Protein AF-A0A2E8MCA7-F1 (afdb_monomer_lite)

Secondary structure (DSSP, 8-state):
-PPP------TTHHHHHHHHHHHHHHHHTTTHHHHHHHTT-GGGHHHHHHHHHHHHHHHHHHHHHHHHHHTT----

Radius of gyration: 19.28 Å; chains: 1; bounding box: 45×25×51 Å

pLDDT: mean 82.03, std 14.75, range [41.69, 94.19]

Structure (mmCIF, N/CA/C/O backbone):
data_AF-A0A2E8MCA7-F1
#
_entry.id   AF-A0A2E8MCA7-F1
#
loop_
_atom_site.group_PDB
_atom_site.id
_atom_site.type_symbol
_atom_site.label_atom_id
_atom_site.label_alt_id
_atom_site.label_comp_id
_atom_site.label_asym_id
_atom_site.label_entity_id
_atom_site.label_seq_id
_atom_site.pdbx_PDB_ins_code
_atom_site.Cartn_x
_atom_site.Cartn_y
_atom_site.Cartn_z
_atom_site.occupancy
_atom_site.B_iso_or_equiv
_atom_site.auth_seq_id
_atom_site.auth_comp_id
_atom_site.auth_asym_id
_atom_site.auth_atom_id
_atom_site.pdbx_PDB_model_num
ATOM 1 N N . MET A 1 1 ? 35.324 -5.366 -30.109 1.00 41.69 1 MET A N 1
ATOM 2 C CA . MET A 1 1 ? 34.231 -4.764 -29.317 1.00 41.69 1 MET A CA 1
ATOM 3 C C . MET A 1 1 ? 33.530 -5.887 -28.575 1.00 41.69 1 MET A C 1
ATOM 5 O O . MET A 1 1 ? 32.758 -6.626 -29.173 1.00 41.69 1 MET A O 1
ATOM 9 N N . GLU A 1 2 ? 33.902 -6.090 -27.318 1.00 43.59 2 GLU A N 1
ATOM 10 C CA . GLU A 1 2 ? 33.373 -7.154 -26.464 1.00 43.59 2 GLU A CA 1
ATOM 11 C C . GLU A 1 2 ? 31.994 -6.721 -25.943 1.00 43.59 2 GLU A C 1
ATOM 13 O O . GLU A 1 2 ? 31.862 -5.664 -25.328 1.00 43.59 2 GLU A O 1
ATOM 18 N N . ARG A 1 3 ? 30.936 -7.471 -26.281 1.00 51.06 3 ARG A N 1
ATOM 19 C CA . ARG A 1 3 ? 29.579 -7.184 -25.795 1.00 51.06 3 ARG A CA 1
ATOM 20 C C . ARG A 1 3 ? 29.524 -7.516 -24.307 1.00 51.06 3 ARG A C 1
ATOM 22 O O . ARG A 1 3 ? 29.744 -8.666 -23.940 1.00 51.06 3 ARG A O 1
ATOM 29 N N . ALA A 1 4 ? 29.184 -6.529 -23.478 1.00 58.44 4 ALA A N 1
ATOM 30 C CA . ALA A 1 4 ? 28.894 -6.750 -22.066 1.00 58.44 4 ALA A CA 1
ATOM 31 C C . ALA A 1 4 ? 27.857 -7.885 -21.910 1.00 58.44 4 ALA A C 1
ATOM 33 O O . ALA A 1 4 ? 26.885 -7.930 -22.677 1.00 58.44 4 ALA A O 1
ATOM 34 N N . PRO A 1 5 ? 28.040 -8.815 -20.957 1.00 54.25 5 PRO A N 1
ATOM 35 C CA . PRO A 1 5 ? 27.109 -9.914 -20.757 1.00 54.25 5 PRO A CA 1
ATOM 36 C C . PRO A 1 5 ? 25.754 -9.353 -20.313 1.00 54.25 5 PRO A C 1
ATOM 38 O O . PRO A 1 5 ? 25.601 -8.860 -19.199 1.00 54.25 5 PRO A O 1
ATOM 41 N N . GLY A 1 6 ? 24.766 -9.407 -21.211 1.00 58.00 6 GLY A N 1
ATOM 42 C CA . GLY A 1 6 ? 23.396 -9.000 -20.916 1.00 58.00 6 GLY A CA 1
ATOM 43 C C . GLY A 1 6 ? 22.845 -9.805 -19.742 1.00 58.00 6 GLY A C 1
ATOM 44 O O . GLY A 1 6 ? 22.996 -11.028 -19.706 1.00 58.00 6 GLY A O 1
ATOM 45 N N . ILE A 1 7 ? 22.230 -9.120 -18.777 1.00 62.12 7 ILE A N 1
ATOM 46 C CA . ILE A 1 7 ? 21.619 -9.729 -17.591 1.00 62.12 7 ILE A CA 1
ATOM 47 C C . ILE A 1 7 ? 20.650 -10.836 -18.039 1.00 62.12 7 ILE A C 1
ATOM 49 O O . ILE A 1 7 ? 19.596 -10.564 -18.611 1.00 62.12 7 ILE A O 1
ATOM 53 N N . LYS A 1 8 ? 21.000 -12.102 -17.780 1.00 58.41 8 LYS A N 1
ATOM 54 C CA . LYS A 1 8 ? 20.162 -13.271 -18.090 1.00 58.41 8 LYS A CA 1
ATOM 55 C C . LYS A 1 8 ? 19.230 -13.572 -16.915 1.00 58.41 8 LYS A C 1
ATOM 57 O O . LYS A 1 8 ? 19.377 -14.586 -16.240 1.00 58.41 8 LYS A O 1
ATOM 62 N N . GLY A 1 9 ? 18.282 -12.678 -16.646 1.00 62.03 9 GLY A N 1
ATOM 63 C CA . GLY A 1 9 ? 17.178 -12.974 -15.732 1.00 62.03 9 GLY A CA 1
ATOM 64 C C . GLY A 1 9 ? 16.219 -13.974 -16.383 1.00 62.03 9 GLY A C 1
ATOM 65 O O . GLY A 1 9 ? 15.781 -13.766 -17.513 1.00 62.03 9 GLY A O 1
ATOM 66 N N . HIS A 1 10 ? 15.892 -15.076 -15.705 1.00 65.69 10 HIS A N 1
ATOM 67 C CA . HIS A 1 10 ? 14.897 -16.023 -16.212 1.00 65.69 10 HIS A CA 1
ATOM 68 C C . HIS A 1 10 ? 13.539 -15.304 -16.303 1.00 65.69 10 HIS A C 1
ATOM 70 O O . HIS A 1 10 ? 13.078 -14.754 -15.310 1.00 65.69 10 HIS A O 1
ATOM 76 N N . ARG A 1 11 ? 12.886 -15.290 -17.473 1.00 70.88 11 ARG A N 1
ATOM 77 C CA . ARG A 1 11 ? 11.649 -14.513 -17.745 1.00 70.88 11 ARG A CA 1
ATOM 78 C C . ARG A 1 11 ? 10.529 -14.661 -16.701 1.00 70.88 11 ARG A C 1
ATOM 80 O O . ARG A 1 11 ? 9.741 -13.744 -16.516 1.00 70.88 11 ARG A O 1
ATOM 87 N N . TYR A 1 12 ? 10.481 -15.791 -15.995 1.00 83.00 12 TYR A N 1
ATOM 88 C CA . TYR A 1 12 ? 9.481 -16.078 -14.962 1.00 83.00 12 TYR A CA 1
ATOM 89 C C . TYR A 1 12 ? 9.867 -15.605 -13.553 1.00 83.00 12 TYR A C 1
ATOM 91 O O . TYR A 1 12 ? 9.010 -15.548 -12.677 1.00 83.00 12 TYR A O 1
ATOM 99 N N . TRP A 1 13 ? 11.125 -15.228 -13.317 1.00 86.69 13 TRP A N 1
ATOM 100 C CA . TRP A 1 13 ? 11.593 -14.800 -11.994 1.00 86.69 13 TRP A CA 1
ATOM 101 C C . TRP A 1 13 ? 10.926 -13.496 -11.538 1.00 86.69 13 TRP A C 1
ATOM 103 O O . TRP A 1 13 ? 10.636 -13.326 -10.359 1.00 86.69 13 TRP A O 1
ATOM 113 N N . ILE A 1 14 ? 10.591 -12.609 -12.479 1.00 85.44 14 ILE A N 1
ATOM 114 C CA . ILE A 1 14 ? 9.824 -11.390 -12.195 1.00 85.44 14 ILE A CA 1
ATOM 115 C C . ILE A 1 14 ? 8.456 -11.756 -11.605 1.00 85.44 14 ILE A C 1
ATOM 117 O O . ILE A 1 14 ? 8.074 -11.214 -10.573 1.00 85.44 14 ILE A O 1
ATOM 121 N N . ALA A 1 15 ? 7.753 -12.731 -12.189 1.00 88.75 15 ALA A N 1
ATOM 122 C CA . ALA A 1 15 ? 6.458 -13.174 -11.675 1.00 88.75 15 ALA A CA 1
ATOM 123 C C . ALA A 1 15 ? 6.564 -13.716 -10.241 1.00 88.75 15 ALA A C 1
ATOM 125 O O . ALA A 1 15 ? 5.724 -13.392 -9.408 1.00 88.75 15 ALA A O 1
ATOM 126 N N . VAL A 1 16 ? 7.622 -14.475 -9.932 1.00 91.00 16 VAL A N 1
ATOM 127 C CA . VAL A 1 16 ? 7.886 -14.976 -8.573 1.00 91.00 16 VAL A CA 1
ATOM 128 C C . VAL A 1 16 ? 8.092 -13.821 -7.588 1.00 91.00 16 VAL A C 1
ATOM 130 O O . VAL A 1 16 ? 7.500 -13.828 -6.511 1.00 91.00 16 VAL A O 1
ATOM 133 N N . VAL A 1 17 ? 8.872 -12.802 -7.956 1.00 90.19 17 VAL A N 1
ATOM 134 C CA . VAL A 1 17 ? 9.112 -11.626 -7.098 1.00 90.19 17 VAL A CA 1
ATOM 135 C C . VAL A 1 17 ? 7.821 -10.855 -6.844 1.00 90.19 17 VAL A C 1
ATOM 137 O O . VAL A 1 17 ? 7.515 -10.547 -5.694 1.00 90.19 17 VAL A O 1
ATOM 140 N N . PHE A 1 18 ? 7.034 -10.585 -7.889 1.00 88.56 18 PHE A N 1
ATOM 141 C CA . PHE A 1 18 ? 5.750 -9.898 -7.740 1.00 88.56 18 PHE A CA 1
ATOM 142 C C . PHE A 1 18 ? 4.752 -10.719 -6.918 1.00 88.56 18 PHE A C 1
ATOM 144 O O . PHE A 1 18 ? 4.058 -10.154 -6.075 1.00 88.56 18 PHE A O 1
ATOM 151 N N . PHE A 1 19 ? 4.717 -12.040 -7.105 1.00 90.62 19 PHE A N 1
ATOM 152 C CA . PHE A 1 19 ? 3.871 -12.937 -6.321 1.00 90.62 19 PHE A CA 1
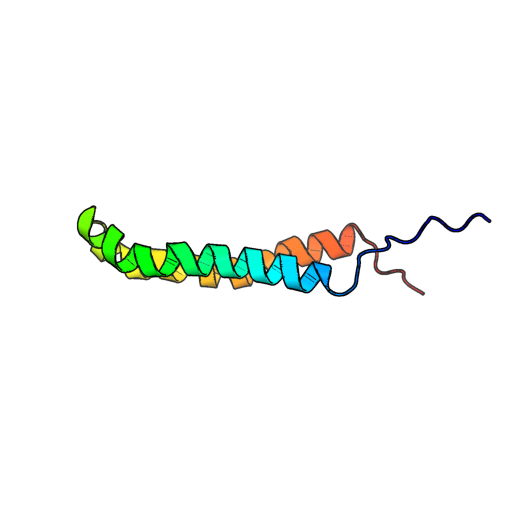ATOM 153 C C . PHE A 1 19 ? 4.241 -12.915 -4.836 1.00 90.62 19 PHE A C 1
ATOM 155 O O . PHE A 1 19 ? 3.364 -12.736 -3.997 1.00 90.62 19 PHE A O 1
ATOM 162 N N . LEU A 1 20 ? 5.527 -13.049 -4.499 1.00 92.88 20 LEU A N 1
ATOM 163 C CA . LEU A 1 20 ? 5.981 -13.020 -3.107 1.00 92.88 20 LEU A CA 1
ATOM 164 C C . LEU A 1 20 ? 5.750 -11.646 -2.465 1.00 92.88 20 LEU A C 1
ATOM 166 O O . LEU A 1 20 ? 5.315 -11.574 -1.317 1.00 92.88 20 LEU A O 1
ATOM 170 N N . MET A 1 21 ? 5.980 -10.563 -3.210 1.00 89.81 21 MET A N 1
ATOM 171 C CA . MET A 1 21 ? 5.746 -9.204 -2.721 1.00 89.81 21 MET A CA 1
ATOM 172 C C . MET A 1 21 ? 4.258 -8.935 -2.457 1.00 89.81 21 MET A C 1
ATOM 174 O O . MET A 1 21 ? 3.906 -8.442 -1.386 1.00 89.81 21 MET A O 1
ATOM 178 N N . ALA A 1 22 ? 3.374 -9.304 -3.388 1.00 89.00 22 ALA A N 1
ATOM 179 C CA . ALA A 1 22 ? 1.930 -9.167 -3.204 1.00 89.00 22 ALA A CA 1
ATOM 180 C C . ALA A 1 22 ? 1.395 -10.114 -2.115 1.00 89.00 22 ALA A C 1
ATOM 182 O O . ALA A 1 22 ? 0.560 -9.720 -1.301 1.00 89.00 22 ALA A O 1
ATOM 183 N N . GLY A 1 23 ? 1.912 -11.344 -2.066 1.00 90.75 23 GLY A N 1
ATOM 184 C CA . GLY A 1 23 ? 1.549 -12.348 -1.072 1.00 90.75 23 GLY A CA 1
ATOM 185 C C . GLY A 1 23 ? 1.871 -11.893 0.346 1.00 90.75 23 GLY A C 1
ATOM 186 O O . GLY A 1 23 ? 1.022 -12.015 1.224 1.00 90.75 23 GLY A O 1
ATOM 187 N N . ALA A 1 24 ? 3.041 -11.283 0.562 1.00 88.94 24 ALA A N 1
ATOM 188 C CA . ALA A 1 24 ? 3.394 -10.710 1.856 1.00 88.94 24 ALA A CA 1
ATOM 189 C C . ALA A 1 24 ? 2.346 -9.690 2.327 1.00 88.94 24 ALA A C 1
ATOM 191 O O . ALA A 1 24 ? 1.870 -9.796 3.453 1.00 88.94 24 ALA A O 1
ATOM 192 N N . VAL A 1 25 ? 1.922 -8.759 1.462 1.00 87.44 25 VAL A N 1
ATOM 193 C CA . VAL A 1 25 ? 0.867 -7.781 1.792 1.00 87.44 25 VAL A CA 1
ATOM 194 C C . VAL A 1 25 ? -0.460 -8.473 2.104 1.00 87.44 25 VAL A C 1
ATOM 196 O O . VAL A 1 25 ? -1.104 -8.144 3.099 1.00 87.44 25 VAL A O 1
ATOM 199 N N . GLY A 1 26 ? -0.841 -9.479 1.316 1.00 88.12 26 GLY A N 1
ATOM 200 C CA . GLY A 1 26 ? -2.074 -10.242 1.524 1.00 88.12 26 GLY A CA 1
ATOM 201 C C . GLY A 1 26 ? -2.146 -10.997 2.856 1.00 88.12 26 GLY A C 1
ATOM 202 O O . GLY A 1 26 ? -3.246 -11.250 3.340 1.00 88.12 26 GLY A O 1
ATOM 203 N N . LEU A 1 27 ? -1.006 -11.325 3.472 1.00 90.31 27 LEU A N 1
ATOM 204 C CA . LEU A 1 27 ? -0.965 -12.060 4.741 1.00 90.31 27 LEU A CA 1
ATOM 205 C C . LEU A 1 27 ? -1.271 -11.175 5.953 1.00 90.31 27 LEU A C 1
ATOM 207 O O . LEU A 1 27 ? -2.046 -11.570 6.822 1.00 90.31 27 LEU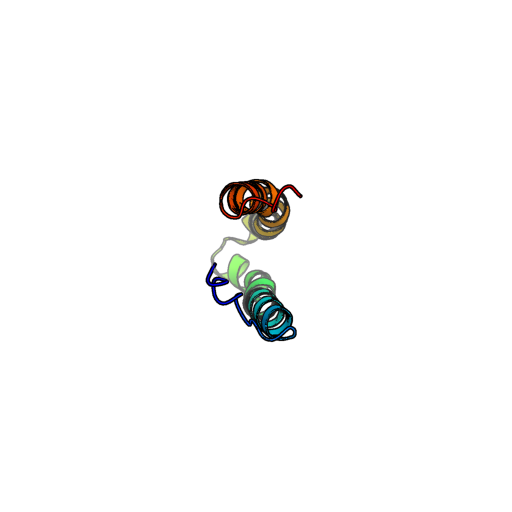 A O 1
ATOM 211 N N . TRP A 1 28 ? -0.663 -9.991 6.038 1.00 88.75 28 TRP A N 1
ATOM 212 C CA . TRP A 1 28 ? -0.774 -9.147 7.234 1.00 88.75 28 TRP A CA 1
ATOM 213 C C . TRP A 1 28 ? -1.884 -8.097 7.124 1.00 88.75 28 TRP A C 1
ATOM 215 O O . TRP A 1 28 ? -2.473 -7.709 8.134 1.00 88.75 28 TRP A O 1
ATOM 225 N N . TYR A 1 29 ? -2.203 -7.647 5.909 1.00 90.00 29 TYR A N 1
ATOM 226 C CA . TYR A 1 29 ? -3.100 -6.514 5.705 1.00 90.00 29 TYR A CA 1
ATOM 227 C C . TYR A 1 29 ? -4.559 -6.785 6.122 1.00 90.00 29 TYR A C 1
ATOM 229 O O . TYR A 1 29 ? -5.133 -5.953 6.825 1.00 90.00 29 TYR A O 1
ATOM 237 N N . PRO A 1 30 ? -5.170 -7.951 5.825 1.00 90.62 30 PRO A N 1
ATOM 238 C CA . PRO A 1 30 ? -6.502 -8.273 6.341 1.00 90.62 30 PRO A CA 1
ATOM 239 C C . PRO A 1 30 ? -6.518 -8.428 7.867 1.00 90.62 30 PRO A C 1
ATOM 241 O O . PRO A 1 30 ? -7.485 -8.035 8.520 1.00 90.62 30 PRO A O 1
ATOM 244 N N . ALA A 1 31 ? -5.437 -8.958 8.451 1.00 91.62 31 ALA A N 1
ATOM 245 C CA . ALA A 1 31 ? -5.331 -9.181 9.891 1.00 91.62 31 ALA A CA 1
ATOM 246 C C . ALA A 1 31 ? -5.349 -7.870 10.696 1.00 91.62 31 ALA A C 1
ATOM 248 O O . ALA A 1 31 ? -5.847 -7.861 11.824 1.00 91.62 31 ALA A O 1
ATOM 249 N N . LEU A 1 32 ? -4.904 -6.747 10.111 1.00 91.12 32 LEU A N 1
ATOM 250 C CA . LEU A 1 32 ? -4.987 -5.430 10.756 1.00 91.12 32 LEU A CA 1
ATOM 251 C C . LEU A 1 32 ? -6.408 -5.069 11.189 1.00 91.12 32 LEU A C 1
ATOM 253 O O . LEU A 1 32 ? -6.571 -4.415 12.216 1.00 91.12 32 LEU A O 1
ATOM 257 N N . SER A 1 33 ? -7.428 -5.500 10.442 1.00 89.81 33 SER A N 1
ATOM 258 C CA . SER A 1 33 ? -8.826 -5.176 10.758 1.00 89.81 33 SER A CA 1
ATOM 259 C C . SER A 1 33 ? -9.242 -5.674 12.147 1.00 89.81 33 SER A C 1
ATOM 261 O O . SER A 1 33 ? -10.018 -5.010 12.828 1.00 89.81 33 SER A O 1
ATOM 263 N N . ASN A 1 34 ? -8.657 -6.789 12.595 1.00 91.69 34 ASN A N 1
ATOM 264 C CA . ASN A 1 34 ? -8.887 -7.367 13.917 1.00 91.69 34 ASN A CA 1
ATOM 265 C C . ASN A 1 34 ? -7.932 -6.799 14.975 1.00 91.69 34 ASN A C 1
ATOM 267 O O . ASN A 1 34 ? -8.316 -6.640 16.131 1.00 91.69 34 ASN A O 1
ATOM 271 N N . ILE A 1 35 ? -6.695 -6.478 14.585 1.00 93.56 35 ILE A N 1
ATOM 272 C CA . ILE A 1 35 ? -5.653 -5.988 15.497 1.00 93.56 35 ILE A CA 1
ATOM 273 C C . ILE A 1 35 ? -5.934 -4.541 15.922 1.00 93.56 35 ILE A C 1
ATOM 275 O O . ILE A 1 35 ? -5.872 -4.225 17.105 1.00 93.56 35 ILE A O 1
ATOM 279 N N . LEU A 1 36 ? -6.284 -3.644 14.995 1.00 92.75 36 LEU A N 1
ATOM 280 C CA . LEU A 1 36 ? -6.463 -2.216 15.298 1.00 92.75 36 LEU A CA 1
ATOM 281 C C . LEU A 1 36 ? -7.462 -1.957 16.441 1.00 92.75 36 LEU A C 1
ATOM 283 O O . LEU A 1 36 ? -7.116 -1.215 17.362 1.00 92.75 36 LEU A O 1
ATOM 287 N N . PRO A 1 37 ? -8.662 -2.567 16.455 1.00 92.62 37 PRO A N 1
ATOM 288 C CA . PRO A 1 37 ? -9.595 -2.420 17.568 1.00 92.62 37 PRO A CA 1
ATOM 289 C C . PRO A 1 37 ? -9.042 -2.927 18.907 1.00 92.62 37 PRO A C 1
ATOM 291 O O . PRO A 1 37 ? -9.289 -2.293 19.930 1.00 92.62 37 PRO A O 1
ATOM 294 N N . GLN A 1 38 ? -8.260 -4.015 18.913 1.00 94.19 38 GLN A N 1
ATOM 295 C CA . GLN A 1 38 ? -7.681 -4.588 20.139 1.00 94.19 38 GLN A CA 1
ATOM 296 C C . GLN A 1 38 ? -6.684 -3.646 20.824 1.00 94.19 38 GLN A C 1
ATOM 298 O O . GLN A 1 38 ? -6.553 -3.670 22.044 1.00 94.19 38 GLN A O 1
ATOM 303 N N . TYR A 1 39 ? -6.024 -2.784 20.051 1.00 93.00 39 TYR A N 1
ATOM 304 C CA . TYR A 1 39 ? -5.096 -1.771 20.557 1.00 93.00 39 TYR A CA 1
ATOM 305 C C . TYR A 1 39 ? -5.748 -0.387 20.730 1.00 93.00 39 TYR A C 1
ATOM 307 O O . TYR A 1 39 ? -5.046 0.605 20.913 1.00 93.00 39 TYR A O 1
ATOM 315 N N . GLY A 1 40 ? -7.081 -0.283 20.645 1.00 92.19 40 GLY A N 1
ATOM 316 C CA . GLY A 1 40 ? -7.796 0.998 20.746 1.00 92.19 40 GLY A CA 1
ATOM 317 C C . GLY A 1 40 ? -7.632 1.914 19.522 1.00 92.19 40 GLY A C 1
ATOM 318 O O . GLY A 1 40 ? -8.027 3.076 19.554 1.00 92.19 40 GLY A O 1
ATOM 319 N N . LEU A 1 41 ? -7.088 1.395 18.419 1.00 91.31 41 LEU A N 1
ATOM 320 C CA . LEU A 1 41 ? -6.808 2.117 17.172 1.00 91.31 41 LEU A CA 1
ATOM 321 C C . LEU A 1 41 ? -7.924 1.965 16.125 1.00 91.31 41 LEU A C 1
ATOM 323 O O . LEU A 1 41 ? -7.744 2.344 14.969 1.00 91.31 41 LEU A O 1
ATOM 327 N N . GLY A 1 42 ? -9.093 1.438 16.502 1.00 88.31 42 GLY A N 1
ATOM 328 C CA . GLY A 1 42 ? -10.219 1.230 15.581 1.00 88.31 42 GLY A CA 1
ATOM 329 C C . GLY A 1 42 ? -10.669 2.508 14.857 1.00 88.31 42 GLY A C 1
ATOM 330 O O . GLY A 1 42 ? -10.967 2.464 13.667 1.00 88.31 42 GLY A O 1
ATOM 331 N N . GLY A 1 43 ? -10.625 3.666 15.528 1.00 91.06 43 GLY A N 1
ATOM 332 C CA . GLY A 1 43 ? -10.951 4.963 14.915 1.00 91.06 43 GLY A CA 1
ATOM 333 C C . GLY A 1 43 ? -9.974 5.409 13.818 1.00 91.06 43 GLY A C 1
ATOM 334 O O . GLY A 1 43 ? -10.340 6.198 12.952 1.00 91.06 43 GLY A O 1
ATOM 335 N N . TRP A 1 44 ? -8.753 4.867 13.807 1.00 92.88 44 TRP A N 1
ATOM 336 C CA . TRP A 1 44 ? -7.731 5.151 12.796 1.00 92.88 44 TRP A CA 1
ATOM 337 C C . TRP A 1 44 ? -7.766 4.186 11.608 1.00 92.88 44 TRP A C 1
ATOM 339 O O . TRP A 1 44 ? -7.013 4.376 10.652 1.00 92.88 44 TRP A O 1
ATOM 349 N N . ALA A 1 45 ? -8.634 3.167 11.636 1.00 89.88 45 ALA A N 1
ATOM 350 C CA . ALA A 1 45 ? -8.657 2.111 10.629 1.00 89.88 45 ALA A CA 1
ATOM 351 C C . ALA A 1 45 ? -8.771 2.662 9.205 1.00 89.88 45 ALA A C 1
ATOM 353 O O . ALA A 1 45 ? -7.960 2.311 8.356 1.00 89.88 45 ALA A O 1
ATOM 354 N N . VAL A 1 46 ? -9.696 3.589 8.952 1.00 90.81 46 VAL A N 1
ATOM 355 C CA . VAL A 1 46 ? -9.893 4.166 7.611 1.00 90.81 46 VAL A CA 1
ATOM 356 C C . VAL A 1 46 ? -8.603 4.789 7.070 1.00 90.81 46 VAL A C 1
ATOM 358 O O . VAL A 1 46 ? -8.214 4.511 5.939 1.00 90.81 46 VAL A O 1
ATOM 361 N N . VAL A 1 47 ? -7.902 5.574 7.891 1.00 93.31 47 VAL A N 1
ATOM 362 C CA . VAL A 1 47 ? -6.644 6.223 7.498 1.00 93.31 47 VAL A CA 1
ATOM 363 C C . VAL A 1 47 ? -5.563 5.177 7.234 1.00 93.31 47 VAL A C 1
ATOM 365 O O . VAL A 1 47 ? -4.907 5.218 6.196 1.00 93.31 47 VAL A O 1
ATOM 368 N N . ILE A 1 48 ? -5.407 4.204 8.133 1.00 92.31 48 ILE A N 1
ATOM 369 C CA . ILE A 1 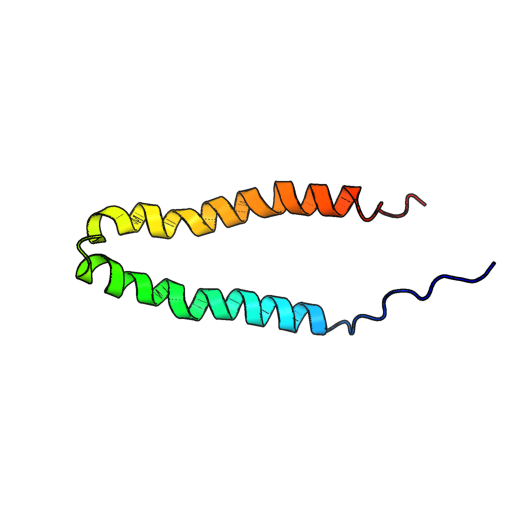48 ? -4.378 3.161 8.028 1.00 92.31 48 ILE A CA 1
ATOM 370 C C . ILE A 1 48 ? -4.591 2.291 6.781 1.00 92.31 48 ILE A C 1
ATOM 372 O O . ILE A 1 48 ? -3.634 2.001 6.063 1.00 92.31 48 ILE A O 1
ATOM 376 N N . PHE A 1 49 ? -5.837 1.927 6.473 1.00 92.38 49 PHE A N 1
ATOM 377 C CA . PHE A 1 49 ? -6.169 1.173 5.264 1.00 92.38 49 PHE A CA 1
ATOM 378 C C . PHE A 1 49 ? -6.044 2.026 3.986 1.00 92.38 49 PHE A C 1
ATOM 380 O O . PHE A 1 49 ? -5.758 1.494 2.919 1.00 92.38 49 PHE A O 1
ATOM 387 N N . MET A 1 50 ? -6.155 3.349 4.057 1.00 93.31 50 MET A N 1
ATOM 388 C CA . MET A 1 50 ? -5.993 4.215 2.883 1.00 93.31 50 MET A CA 1
ATOM 389 C C . MET A 1 50 ? -4.522 4.406 2.459 1.00 93.31 50 MET A C 1
ATOM 391 O O . MET A 1 50 ? -4.239 4.559 1.266 1.00 93.31 50 MET A O 1
ATOM 395 N N . ILE A 1 51 ? -3.576 4.357 3.406 1.00 92.31 51 ILE A N 1
ATOM 396 C CA . ILE A 1 51 ? -2.147 4.639 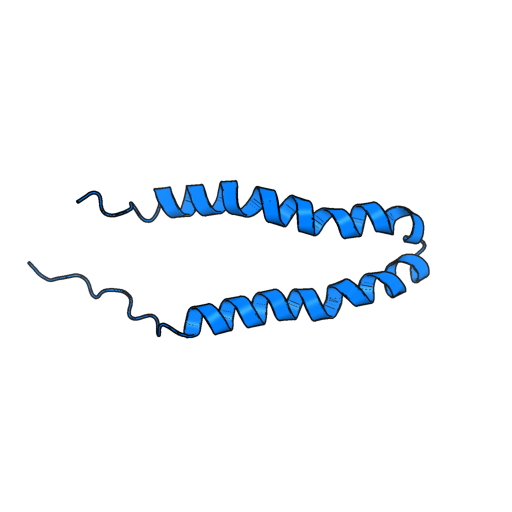3.164 1.00 92.31 51 ILE A CA 1
ATOM 397 C C . ILE A 1 51 ? -1.535 3.764 2.054 1.00 92.31 51 ILE A C 1
ATOM 399 O O . ILE A 1 51 ? -0.921 4.332 1.149 1.00 92.31 51 ILE A O 1
ATOM 403 N N . PRO A 1 52 ? -1.695 2.423 2.035 1.00 89.38 52 PRO A N 1
ATOM 404 C CA . PRO A 1 52 ? -1.051 1.598 1.012 1.00 89.38 52 PRO A CA 1
ATOM 405 C C . PRO A 1 52 ? -1.519 1.904 -0.407 1.00 89.38 52 PRO A C 1
ATOM 407 O O . PRO A 1 52 ? -0.705 1.863 -1.324 1.00 89.38 52 PRO A O 1
ATOM 410 N N . GLY A 1 53 ? -2.793 2.266 -0.592 1.00 88.00 53 GLY A N 1
ATOM 411 C CA . GLY A 1 53 ? -3.307 2.697 -1.892 1.00 88.00 53 GLY A CA 1
ATOM 412 C C . GLY A 1 53 ? -2.632 3.985 -2.363 1.00 88.00 53 GLY A C 1
ATOM 413 O O . GLY A 1 53 ? -2.102 4.039 -3.470 1.00 88.00 53 GLY A O 1
ATOM 414 N N . LEU A 1 54 ? -2.568 4.998 -1.493 1.00 93.38 54 LEU A N 1
ATOM 415 C CA . LEU A 1 54 ? -1.904 6.272 -1.796 1.00 93.38 54 LEU A CA 1
ATOM 416 C C . LEU A 1 54 ? -0.413 6.085 -2.101 1.00 93.38 54 LEU A C 1
ATOM 418 O O . LEU A 1 54 ? 0.089 6.583 -3.110 1.00 93.38 54 LEU A O 1
ATOM 422 N N . CYS A 1 55 ? 0.296 5.325 -1.266 1.00 92.00 55 CYS A N 1
ATOM 423 C CA . CYS A 1 55 ? 1.702 5.005 -1.494 1.00 92.00 55 CYS A CA 1
ATOM 424 C C . CYS A 1 55 ? 1.894 4.180 -2.774 1.00 92.00 55 CYS A C 1
ATOM 426 O O . CYS A 1 55 ? 2.857 4.413 -3.502 1.00 92.00 55 CYS A O 1
ATOM 428 N N . GLY A 1 56 ? 0.977 3.260 -3.082 1.00 88.50 56 GLY A N 1
ATOM 429 C CA . GLY A 1 56 ? 0.980 2.462 -4.308 1.00 88.50 56 GLY A CA 1
ATOM 430 C C . GLY A 1 56 ? 0.818 3.293 -5.581 1.00 88.50 56 GLY A C 1
ATOM 431 O O . GLY A 1 56 ? 1.380 2.928 -6.607 1.00 88.50 56 GLY A O 1
ATOM 432 N N . PHE A 1 57 ? 0.131 4.436 -5.516 1.00 89.62 57 PHE A N 1
ATOM 433 C CA . PHE A 1 57 ? 0.053 5.383 -6.633 1.00 89.62 57 PHE A CA 1
ATOM 434 C C . PHE A 1 57 ? 1.280 6.292 -6.741 1.00 89.62 57 PHE A C 1
ATOM 436 O O . PHE A 1 57 ? 1.761 6.547 -7.842 1.00 89.62 57 PHE A O 1
ATOM 443 N N . ILE A 1 58 ? 1.795 6.792 -5.615 1.00 92.62 58 ILE A N 1
ATOM 444 C CA . ILE A 1 58 ? 2.872 7.796 -5.618 1.00 92.62 58 ILE A CA 1
ATOM 445 C C . ILE A 1 58 ? 4.249 7.148 -5.826 1.00 92.62 58 ILE A C 1
ATOM 447 O O . ILE A 1 58 ? 5.083 7.676 -6.562 1.00 92.62 58 ILE A O 1
ATOM 451 N N . SER A 1 59 ? 4.507 5.999 -5.198 1.00 88.19 59 SER A N 1
ATOM 452 C CA . SER A 1 59 ? 5.832 5.365 -5.220 1.00 88.19 59 SER A CA 1
ATOM 453 C C . SER A 1 59 ? 6.327 4.962 -6.616 1.00 88.19 59 SER A C 1
ATOM 455 O O . SER A 1 59 ? 7.505 5.210 -6.881 1.00 88.19 59 SER A O 1
ATOM 457 N N . PRO A 1 60 ? 5.502 4.442 -7.553 1.00 87.12 60 PRO A N 1
ATOM 458 C CA . PRO A 1 60 ? 5.978 4.117 -8.895 1.00 87.12 60 PRO A CA 1
ATOM 459 C C . PRO A 1 60 ? 6.316 5.364 -9.713 1.00 87.12 60 PRO A C 1
ATOM 461 O O . PRO A 1 60 ? 7.218 5.305 -10.540 1.00 87.12 60 PRO A O 1
ATOM 464 N N . LEU A 1 61 ? 5.648 6.500 -9.468 1.00 89.12 61 LEU A N 1
ATOM 465 C CA . LEU A 1 61 ? 5.945 7.753 -10.172 1.00 89.12 61 LEU A CA 1
ATOM 466 C C . LEU A 1 61 ? 7.357 8.249 -9.852 1.00 89.12 61 LEU A C 1
ATOM 468 O O . LEU A 1 61 ? 8.063 8.724 -10.735 1.00 89.12 61 LEU A O 1
ATOM 472 N N . ILE A 1 62 ? 7.781 8.111 -8.596 1.00 90.38 62 ILE A N 1
ATOM 473 C CA . ILE A 1 62 ? 9.107 8.549 -8.150 1.00 90.38 62 ILE A CA 1
ATOM 474 C C . ILE A 1 62 ? 10.157 7.488 -8.485 1.00 90.38 62 ILE A C 1
ATOM 476 O O . ILE A 1 62 ? 11.151 7.783 -9.145 1.00 90.38 62 ILE A O 1
ATOM 480 N N . LEU A 1 63 ? 9.943 6.245 -8.044 1.00 88.31 63 LEU A N 1
ATOM 481 C CA . LEU A 1 63 ? 10.931 5.175 -8.193 1.00 88.31 63 LEU A CA 1
ATOM 482 C C . LEU A 1 63 ? 11.069 4.722 -9.650 1.00 88.31 63 LEU A C 1
ATOM 484 O O . LEU A 1 63 ? 12.181 4.449 -10.091 1.00 88.31 63 LEU A O 1
ATOM 488 N N . GLY A 1 64 ? 9.974 4.696 -10.415 1.00 84.19 64 GLY A N 1
ATOM 489 C CA . GLY A 1 64 ? 10.000 4.418 -11.852 1.00 84.19 64 GLY A CA 1
ATOM 490 C C . GLY A 1 64 ? 10.801 5.474 -12.609 1.00 84.19 64 GLY A C 1
ATOM 491 O O . GLY A 1 64 ? 11.734 5.128 -13.326 1.00 84.19 64 GLY A O 1
ATOM 492 N N . ALA A 1 65 ? 10.549 6.760 -12.338 1.00 85.69 65 ALA A N 1
ATOM 493 C CA . ALA A 1 65 ? 11.326 7.846 -12.935 1.00 85.69 65 ALA A CA 1
ATOM 494 C C . ALA A 1 65 ? 12.826 7.771 -12.580 1.00 85.69 65 ALA A C 1
ATOM 496 O O . ALA A 1 65 ? 13.682 8.052 -13.418 1.00 85.69 65 ALA A O 1
ATOM 497 N N . GLN A 1 66 ? 13.172 7.367 -11.352 1.00 86.25 66 GLN A N 1
ATOM 498 C CA . GLN A 1 66 ? 14.568 7.162 -10.948 1.00 86.25 66 GLN A CA 1
ATOM 499 C C . GLN A 1 66 ? 15.230 5.984 -11.676 1.00 86.25 66 GLN A C 1
ATOM 501 O O . GLN A 1 66 ? 16.397 6.081 -12.068 1.00 86.25 66 GLN A O 1
ATOM 506 N N . VAL A 1 67 ? 14.507 4.876 -11.853 1.00 85.88 67 VAL A N 1
ATOM 507 C CA . VAL A 1 67 ? 14.978 3.712 -12.616 1.00 85.88 67 VAL A CA 1
ATOM 508 C C . VAL A 1 67 ? 15.207 4.100 -14.077 1.00 85.88 67 VAL A C 1
ATOM 510 O O . VAL A 1 67 ? 16.277 3.796 -14.603 1.00 85.88 67 VAL A O 1
ATOM 513 N N . ASP A 1 68 ? 14.290 4.854 -14.685 1.00 82.81 68 ASP A N 1
ATOM 514 C CA . ASP A 1 68 ? 14.402 5.323 -16.074 1.00 82.81 68 ASP A CA 1
ATOM 515 C C . ASP A 1 68 ? 15.627 6.229 -16.299 1.00 82.81 68 ASP A C 1
ATOM 517 O O . ASP A 1 68 ? 16.254 6.196 -17.359 1.00 82.81 68 ASP A O 1
ATOM 521 N N . GLN A 1 69 ? 16.018 7.020 -15.294 1.00 80.31 69 GLN A N 1
ATOM 522 C CA . GLN A 1 69 ? 17.239 7.835 -15.349 1.00 80.31 69 GLN A CA 1
ATOM 523 C C . GLN A 1 69 ? 18.522 7.006 -15.201 1.00 80.31 69 GLN A C 1
ATOM 525 O O . GLN A 1 69 ? 19.534 7.304 -15.842 1.00 80.31 69 GLN A O 1
ATOM 530 N N . ARG A 1 70 ? 18.500 5.994 -14.323 1.00 75.44 70 ARG A N 1
ATOM 531 C CA . ARG A 1 70 ? 19.655 5.142 -13.981 1.00 75.44 70 ARG A CA 1
ATOM 532 C C . ARG A 1 70 ? 19.983 4.148 -15.084 1.00 75.44 70 ARG A C 1
ATOM 534 O O . ARG A 1 70 ? 21.151 3.949 -15.410 1.00 75.44 70 ARG A O 1
ATOM 541 N N . TYR A 1 71 ? 18.956 3.532 -15.646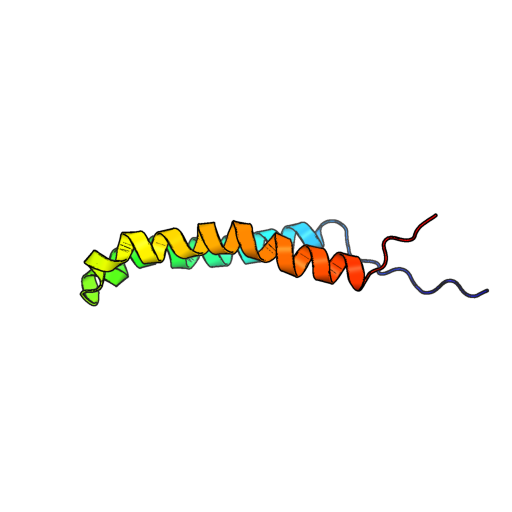 1.00 71.06 71 TYR A N 1
ATOM 542 C CA . TYR A 1 71 ? 19.060 2.613 -16.763 1.00 71.06 71 TYR A CA 1
ATOM 543 C C . TYR A 1 71 ? 18.558 3.365 -17.983 1.00 71.06 71 TYR A C 1
ATOM 545 O O . TYR A 1 71 ? 17.412 3.182 -18.377 1.00 71.06 71 TYR A O 1
ATOM 553 N N . GLN A 1 72 ? 19.401 4.258 -18.523 1.00 58.91 72 GLN A N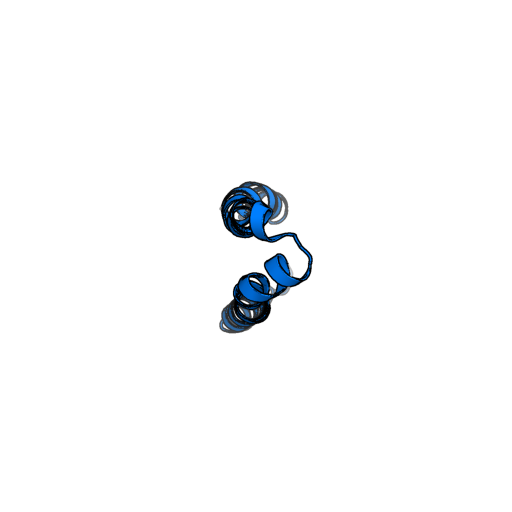 1
ATOM 554 C CA . GLN A 1 72 ? 19.129 4.978 -19.770 1.00 58.91 72 GLN A CA 1
ATOM 555 C C . GLN A 1 72 ? 18.442 4.011 -20.734 1.00 58.91 72 GLN A C 1
ATOM 557 O O . GLN A 1 72 ? 19.060 3.032 -21.161 1.00 58.91 72 GLN A O 1
ATOM 562 N N . ALA A 1 73 ? 17.161 4.251 -21.036 1.00 56.34 73 ALA A N 1
ATOM 563 C CA . ALA A 1 73 ? 16.507 3.575 -22.140 1.00 56.34 73 ALA A CA 1
ATOM 564 C C . ALA A 1 73 ? 17.425 3.818 -23.331 1.00 56.34 73 ALA A C 1
ATOM 566 O O . ALA A 1 73 ? 17.641 4.976 -23.688 1.00 56.34 73 ALA A O 1
ATOM 567 N N . GLN A 1 74 ? 18.064 2.759 -23.830 1.00 50.22 74 GLN A N 1
ATOM 568 C CA . GLN A 1 74 ? 18.985 2.816 -24.952 1.00 50.22 74 GLN A CA 1
ATOM 569 C C . GLN A 1 74 ? 18.284 3.602 -26.063 1.00 50.22 74 GLN A C 1
ATOM 571 O O . GLN A 1 74 ? 17.403 3.069 -26.736 1.00 50.22 74 GLN A O 1
ATOM 576 N N . LYS A 1 75 ? 18.607 4.895 -26.185 1.00 45.81 75 LYS A N 1
ATOM 577 C CA . LYS A 1 75 ? 18.149 5.736 -27.282 1.00 45.81 75 LYS A CA 1
ATOM 578 C C . LYS A 1 75 ? 18.864 5.173 -28.499 1.00 45.81 75 LYS A C 1
ATOM 580 O O . LYS A 1 75 ? 20.072 5.355 -28.631 1.00 45.81 75 LYS A O 1
ATOM 585 N N . VAL A 1 76 ? 18.132 4.366 -29.264 1.00 47.00 76 VAL A N 1
ATOM 586 C CA . VAL A 1 76 ? 18.502 3.966 -30.625 1.00 47.00 76 VAL A CA 1
ATOM 587 C C . VAL A 1 76 ? 18.587 5.218 -31.483 1.00 47.00 76 VAL A C 1
ATOM 589 O O . VAL A 1 76 ? 17.712 6.097 -31.303 1.00 47.00 76 VAL A O 1
#

Foldseek 3Di:
DDDDPPPPDPPCVVVVVVCVVVVVCVPCVVVCCVVCVVVVNNVCNVVVNVVVVVCVVVVCVVVVVVVCVVPPPPPD

Sequence (76 aa):
MERAPGIKGHRYWIAVVFFLMAGAVGLWYPALSNILPQYGLGGWAVVIFMIPGLCGFISPLILGAQVDQRYQAQKV